Protein AF-A0A9X4LXX6-F1 (afdb_monomer)

Secondary structure (DSSP, 8-state):
-------------------PPP--------------------------PPPP--PPPPSS-PEEGGGEEHHHHHHHHHHHHHHHHHHHHSTTHHHHHHHHHHHHHHHHHTT--HHHHHHTTHHHHHHHHHH-HHHHHHHHHHTT-SSSGGG----

Radius of gyration: 27.15 Å; Cα contacts (8 Å, |Δi|>4): 118; chains: 1; bounding box: 112×35×47 Å

Foldseek 3Di:
DDDDDDDDDPDPPPPPPPDDDDDDDDDDDDDDPPPPPDDDDDDDDDDDDDDDPDDDDDQDDDQAPPRHHLVLLVQLLVLLVVCLVVLLVVQELVSLVSLQVSVVVSCVVVVHDVVVCLVVVVSNQRSCCVNPVPSQVSSCVSNVHPTSSRSHDDD

pLDDT: mean 77.29, std 20.83, range [40.88, 98.62]

Sequence (155 aa):
MTVTVSPSPTRHRVRFRRAALPLAALALAATASACTSTGTPESTGQGSPVPPATAAPAPGGATLPGGVSAAVAQKLCDSLESQLQSMRTYTLTPGKITLNGVVATWATQNGINVVDLATHKERVDAITQAQCPQVRTDVTKALEIPDLASGLLGI

Organism: NCBI:txid2710754

Solvent-accessible surface area (backbone atoms only — not comparable to full-atom values): 10077 Å² total; per-residue (Å²): 141,84,87,82,87,80,88,83,84,85,74,82,75,78,79,79,78,83,78,85,78,83,90,78,87,78,90,76,82,90,76,86,79,76,82,77,84,85,75,84,90,87,78,95,76,83,91,73,89,77,74,82,78,76,77,76,79,74,97,78,78,60,68,40,67,92,74,37,42,56,71,61,50,47,55,47,47,56,52,50,53,72,43,38,65,58,24,55,74,33,30,58,74,66,16,31,53,50,52,34,52,50,52,53,49,46,27,59,77,68,73,44,60,50,68,63,40,47,76,44,38,58,42,60,34,53,36,32,53,74,74,34,48,65,57,43,51,54,47,22,59,35,44,76,38,98,41,56,38,79,44,55,66,92,91

Nearest PDB structures (foldseek):
  1uk5-assembly1_A  TM=3.514E-01  e=5.390E+00  Mus musculus
  2lch-assembly1_A  TM=2.991E-01  e=4.827E+00  Thermotoga maritima

Structure (mmCIF, N/CA/C/O backbone):
data_AF-A0A9X4LXX6-F1
#
_entry.id   AF-A0A9X4LXX6-F1
#
loop_
_atom_site.group_PDB
_atom_site.id
_atom_site.type_symbol
_atom_site.label_atom_id
_atom_site.label_alt_id
_atom_site.label_comp_id
_atom_site.label_asym_id
_atom_site.label_entity_id
_atom_site.label_seq_id
_atom_site.pdbx_PDB_ins_code
_atom_site.Cartn_x
_atom_site.Cartn_y
_atom_site.Cartn_z
_atom_site.occupancy
_atom_site.B_iso_or_equiv
_atom_site.auth_seq_id
_atom_site.auth_comp_id
_atom_site.auth_asym_id
_atom_site.auth_atom_id
_atom_site.pdbx_PDB_model_num
ATOM 1 N N . MET A 1 1 ? 72.541 10.643 -14.861 1.00 47.97 1 MET A N 1
ATOM 2 C CA . MET A 1 1 ? 71.072 10.486 -14.873 1.00 47.97 1 MET A CA 1
ATOM 3 C C . MET A 1 1 ? 70.749 9.317 -13.967 1.00 47.97 1 MET A C 1
ATOM 5 O O . MET A 1 1 ? 71.057 8.192 -14.329 1.00 47.97 1 MET A O 1
ATOM 9 N N . THR A 1 2 ? 70.230 9.586 -12.774 1.00 50.19 2 THR A N 1
ATOM 10 C CA . THR A 1 2 ? 69.969 8.556 -11.762 1.00 50.19 2 THR A CA 1
ATOM 11 C C . THR A 1 2 ? 68.575 8.820 -11.218 1.00 50.19 2 THR A C 1
ATOM 13 O O . THR A 1 2 ? 68.343 9.842 -10.577 1.00 50.19 2 THR A O 1
ATOM 16 N N . VAL A 1 3 ? 67.631 7.953 -11.578 1.00 50.03 3 VAL A N 1
ATOM 17 C CA . VAL A 1 3 ? 66.234 8.021 -11.142 1.00 50.03 3 VAL A CA 1
ATOM 18 C C . VAL A 1 3 ? 66.102 7.125 -9.920 1.00 50.03 3 VAL A C 1
ATOM 20 O O . VAL A 1 3 ? 66.191 5.905 -10.033 1.00 50.03 3 VAL A O 1
ATOM 23 N N . THR A 1 4 ? 65.903 7.732 -8.754 1.00 58.88 4 THR A N 1
ATOM 24 C CA . THR A 1 4 ? 65.600 7.013 -7.515 1.00 58.88 4 THR A CA 1
ATOM 25 C C . THR A 1 4 ? 64.087 7.022 -7.317 1.00 58.88 4 THR A C 1
ATOM 27 O O . THR A 1 4 ? 63.499 8.056 -7.009 1.00 58.88 4 THR A O 1
ATOM 30 N N . VAL A 1 5 ? 63.449 5.869 -7.518 1.00 60.50 5 VAL A N 1
ATOM 31 C CA . VAL A 1 5 ? 62.051 5.619 -7.139 1.00 60.50 5 VAL A CA 1
ATOM 32 C C . VAL A 1 5 ? 62.012 5.296 -5.646 1.00 60.50 5 VAL A C 1
ATOM 34 O O . VAL A 1 5 ? 62.680 4.367 -5.200 1.00 60.50 5 VAL A O 1
ATOM 37 N N . SER A 1 6 ? 61.218 6.051 -4.884 1.00 66.44 6 SER A N 1
ATOM 38 C CA . SER A 1 6 ? 60.905 5.764 -3.481 1.00 66.44 6 SER A CA 1
ATOM 39 C C . SER A 1 6 ? 59.417 5.412 -3.347 1.00 66.44 6 SER A C 1
ATOM 41 O O . SER A 1 6 ? 58.583 6.131 -3.905 1.00 66.44 6 SER A O 1
ATOM 43 N N . PRO A 1 7 ? 59.050 4.326 -2.644 1.00 58.53 7 PRO A N 1
ATOM 44 C CA . PRO A 1 7 ? 57.664 3.930 -2.449 1.00 58.53 7 PRO A CA 1
ATOM 45 C C . PRO A 1 7 ? 57.105 4.532 -1.153 1.00 58.53 7 PRO A C 1
ATOM 47 O O . PRO A 1 7 ? 57.799 4.564 -0.139 1.00 58.53 7 PRO A O 1
ATOM 50 N N . SER A 1 8 ? 55.819 4.894 -1.129 1.00 56.47 8 SER A N 1
ATOM 51 C CA . SER A 1 8 ? 54.904 4.373 -0.098 1.00 56.47 8 SER A CA 1
ATOM 52 C C . SER A 1 8 ? 53.442 4.806 -0.283 1.00 56.47 8 SER A C 1
ATOM 54 O O . SER A 1 8 ? 53.169 5.932 -0.693 1.00 56.47 8 SER A O 1
ATOM 56 N N . PRO A 1 9 ? 52.494 3.914 0.062 1.00 50.47 9 PRO A N 1
ATOM 57 C CA . PRO A 1 9 ? 51.060 4.123 -0.082 1.00 50.47 9 PRO A CA 1
ATOM 58 C C . PRO A 1 9 ? 50.456 4.865 1.117 1.00 50.47 9 PRO A C 1
ATOM 60 O O . PRO A 1 9 ? 50.463 4.367 2.246 1.00 50.47 9 PRO A O 1
ATOM 63 N N . THR A 1 10 ? 49.799 5.996 0.874 1.00 56.81 10 THR A N 1
ATOM 64 C CA . THR A 1 10 ? 48.907 6.613 1.864 1.00 56.81 10 THR A CA 1
ATOM 65 C C . THR A 1 10 ? 47.566 5.882 1.846 1.00 56.81 10 THR A C 1
ATOM 67 O O . THR A 1 10 ? 46.607 6.271 1.184 1.00 56.81 10 THR A O 1
ATOM 70 N N . ARG A 1 11 ? 47.485 4.766 2.582 1.00 59.09 11 ARG A N 1
ATOM 71 C CA . ARG A 1 11 ? 46.196 4.169 2.952 1.00 59.09 11 ARG A CA 1
ATOM 72 C C . ARG A 1 11 ? 45.443 5.182 3.814 1.00 59.09 11 ARG A C 1
ATOM 74 O O . ARG A 1 11 ? 45.797 5.381 4.977 1.00 59.09 11 ARG A O 1
ATOM 81 N N . HIS A 1 12 ? 44.384 5.780 3.275 1.00 49.12 12 HIS A N 1
ATOM 82 C CA . HIS A 1 12 ? 43.399 6.511 4.066 1.00 49.12 12 HIS A CA 1
ATOM 83 C C . HIS A 1 12 ? 42.700 5.532 5.017 1.00 49.12 12 HIS A C 1
ATOM 85 O O . HIS A 1 12 ? 41.704 4.893 4.685 1.00 49.12 12 HIS A O 1
ATOM 91 N N . ARG A 1 13 ? 43.253 5.380 6.225 1.00 58.09 13 ARG A N 1
ATOM 92 C CA . ARG A 1 13 ? 42.568 4.736 7.345 1.00 58.09 13 ARG A CA 1
ATOM 93 C C . ARG A 1 13 ? 41.456 5.675 7.800 1.00 58.09 13 ARG A C 1
ATOM 95 O O . ARG A 1 13 ? 41.672 6.516 8.672 1.00 58.09 13 ARG A O 1
ATOM 102 N N . VAL A 1 14 ? 40.273 5.536 7.206 1.00 57.84 14 VAL A N 1
ATOM 103 C CA . VAL A 1 14 ? 39.041 6.115 7.747 1.00 57.84 14 VAL A CA 1
ATOM 104 C C . VAL A 1 14 ? 38.830 5.470 9.115 1.00 57.84 14 VAL A C 1
ATOM 106 O O . VAL A 1 14 ? 38.467 4.300 9.231 1.00 57.84 14 VAL A O 1
ATOM 109 N N . ARG A 1 15 ? 39.182 6.207 10.173 1.00 60.19 15 ARG A N 1
ATOM 110 C CA . ARG A 1 15 ? 38.996 5.780 11.558 1.00 60.19 15 ARG A CA 1
ATOM 111 C C . ARG A 1 15 ? 37.495 5.759 11.834 1.00 60.19 15 ARG A C 1
ATOM 113 O O . ARG A 1 15 ? 36.923 6.782 12.197 1.00 60.19 15 ARG A O 1
ATOM 120 N N . PHE A 1 16 ? 36.873 4.594 11.670 1.00 53.88 16 PHE A N 1
ATOM 121 C CA . PHE A 1 16 ? 35.558 4.301 12.230 1.00 53.88 16 PHE A CA 1
ATOM 122 C C . P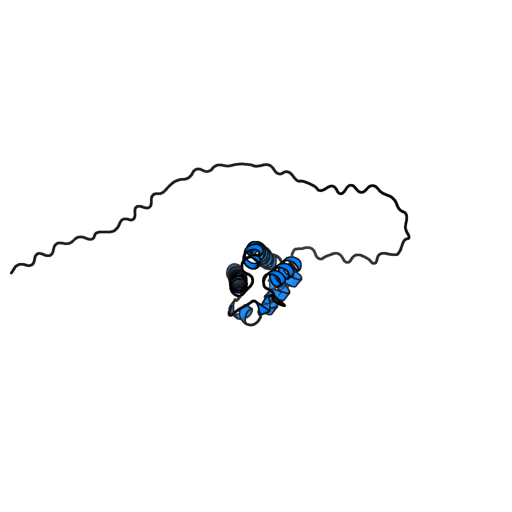HE A 1 16 ? 35.629 4.504 13.747 1.00 53.88 16 PHE A C 1
ATOM 124 O O . PHE A 1 16 ? 36.125 3.652 14.488 1.00 53.88 16 PHE A O 1
ATOM 131 N N . ARG A 1 17 ? 35.170 5.667 14.215 1.00 60.66 17 ARG A N 1
ATOM 132 C CA . ARG A 1 17 ? 34.891 5.894 15.631 1.00 60.66 17 ARG A CA 1
ATOM 133 C C . ARG A 1 17 ? 33.690 5.024 15.988 1.00 60.66 17 ARG A C 1
ATOM 135 O O . ARG A 1 17 ? 32.556 5.362 15.672 1.00 60.66 17 ARG A O 1
ATOM 142 N N . ARG A 1 18 ? 33.960 3.881 16.618 1.00 56.31 18 ARG A N 1
ATOM 143 C CA . ARG A 1 18 ? 32.956 3.081 17.323 1.00 56.31 18 ARG A CA 1
ATOM 144 C C . ARG A 1 18 ? 32.467 3.904 18.515 1.00 56.31 18 ARG A C 1
ATOM 146 O O . ARG A 1 18 ? 33.140 3.952 19.539 1.00 56.31 18 ARG A O 1
ATOM 153 N N . ALA A 1 19 ? 31.343 4.592 18.354 1.00 55.41 19 ALA A N 1
ATOM 154 C CA . ALA A 1 19 ? 30.609 5.170 19.468 1.00 55.41 19 ALA A CA 1
ATOM 155 C C . ALA A 1 19 ? 29.661 4.091 20.006 1.00 55.41 19 ALA A C 1
ATOM 157 O O . ALA A 1 19 ? 28.693 3.722 19.347 1.00 55.41 19 ALA A O 1
ATOM 158 N N . ALA A 1 20 ? 29.996 3.537 21.170 1.00 52.81 20 ALA A N 1
ATOM 159 C CA . ALA A 1 20 ? 29.098 2.693 21.941 1.00 52.81 20 ALA A CA 1
ATOM 160 C C . ALA A 1 20 ? 28.053 3.599 22.609 1.00 52.81 20 ALA A C 1
ATOM 162 O O . ALA A 1 20 ? 28.421 4.458 23.410 1.00 52.81 20 ALA A O 1
ATOM 163 N N . LEU A 1 21 ? 26.775 3.435 22.259 1.00 54.25 21 LEU A N 1
ATOM 164 C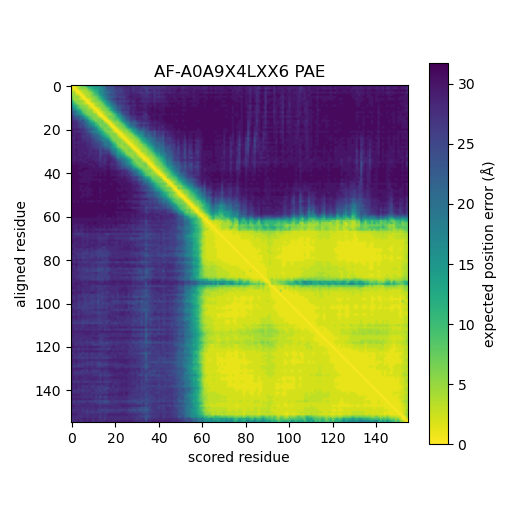 CA . LEU A 1 21 ? 25.664 4.073 22.966 1.00 54.25 21 LEU A CA 1
ATOM 165 C C . LEU A 1 21 ? 24.992 3.054 23.904 1.00 54.25 21 LEU A C 1
ATOM 167 O O . LEU A 1 21 ? 24.761 1.918 23.486 1.00 54.25 21 LEU A O 1
ATOM 171 N N . PRO A 1 22 ? 24.713 3.430 25.165 1.00 56.75 22 PRO A N 1
ATOM 172 C CA . PRO A 1 22 ? 24.190 2.521 26.177 1.00 56.75 22 PRO A CA 1
ATOM 173 C C . PRO A 1 22 ? 22.706 2.183 25.968 1.00 56.75 22 PRO A C 1
ATOM 175 O O . PRO A 1 22 ? 21.898 3.031 25.593 1.00 56.75 22 PRO A O 1
ATOM 178 N N . LEU A 1 23 ? 22.369 0.929 26.283 1.00 52.88 23 LEU A N 1
ATOM 179 C CA . LEU A 1 23 ? 21.016 0.409 26.480 1.00 52.88 23 LEU A CA 1
ATOM 180 C C . LEU A 1 23 ? 20.338 1.141 27.648 1.00 52.88 23 LEU A C 1
ATOM 182 O O . LEU A 1 23 ? 20.700 0.930 28.804 1.00 52.88 23 LEU A O 1
ATOM 186 N N . ALA A 1 24 ? 19.331 1.959 27.350 1.00 50.22 24 ALA A N 1
ATOM 187 C CA . ALA A 1 24 ? 18.370 2.440 28.336 1.00 50.22 24 ALA A CA 1
ATOM 188 C C . ALA A 1 24 ? 17.060 1.667 28.149 1.00 50.22 24 ALA A C 1
ATOM 190 O O . ALA A 1 24 ? 16.280 1.934 27.236 1.00 50.22 24 ALA A O 1
ATOM 191 N N . ALA A 1 25 ? 16.854 0.662 29.000 1.00 54.41 25 ALA A N 1
ATOM 192 C CA . ALA A 1 25 ? 15.587 -0.036 29.134 1.00 54.41 25 ALA A CA 1
ATOM 193 C C . ALA A 1 25 ? 14.585 0.890 29.837 1.00 54.41 25 ALA A C 1
ATOM 195 O O . ALA A 1 25 ? 14.727 1.168 31.026 1.00 54.41 25 ALA A O 1
ATOM 196 N N . LEU A 1 26 ? 13.577 1.363 29.104 1.00 51.50 26 LEU A N 1
ATOM 197 C CA . LEU A 1 26 ? 12.412 2.024 29.683 1.00 51.50 26 LEU A CA 1
ATOM 198 C C . LEU A 1 26 ? 11.200 1.112 29.475 1.00 51.50 26 LEU A C 1
ATOM 200 O O . LEU A 1 26 ? 10.612 1.058 28.398 1.00 51.50 26 LEU A O 1
ATOM 204 N N . ALA A 1 27 ? 10.867 0.349 30.514 1.00 54.47 27 ALA A N 1
ATOM 205 C CA . ALA A 1 27 ? 9.589 -0.334 30.620 1.00 54.47 27 ALA A CA 1
ATOM 206 C C . ALA A 1 27 ? 8.513 0.723 30.898 1.00 54.47 27 ALA A C 1
ATOM 208 O O . ALA A 1 27 ? 8.485 1.294 31.988 1.00 54.47 27 ALA A O 1
ATOM 209 N N . LEU A 1 28 ? 7.644 0.996 29.921 1.00 51.16 28 LEU A N 1
ATOM 210 C CA . LEU A 1 28 ? 6.423 1.763 30.147 1.00 51.16 28 LEU A CA 1
ATOM 211 C C 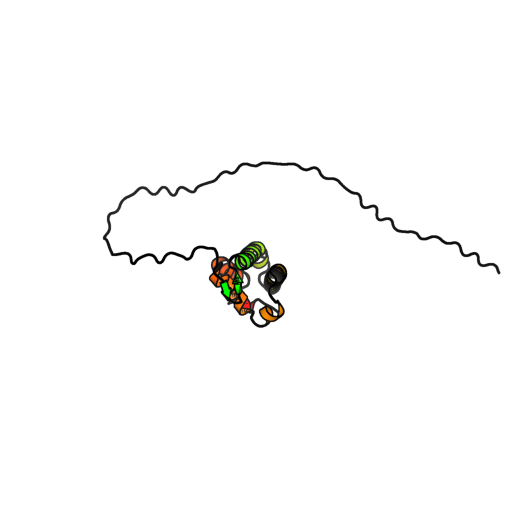. LEU A 1 28 ? 5.212 0.840 30.024 1.00 51.16 28 LEU A C 1
ATOM 213 O O . LEU A 1 28 ? 5.017 0.154 29.023 1.00 51.16 28 LEU A O 1
ATOM 217 N N . ALA A 1 29 ? 4.462 0.808 31.119 1.00 51.16 29 ALA A N 1
ATOM 218 C CA . ALA A 1 29 ? 3.320 -0.041 31.378 1.00 51.16 29 ALA A CA 1
ATOM 219 C C . ALA A 1 29 ? 2.169 0.181 30.386 1.00 51.16 29 ALA A C 1
ATOM 221 O O . ALA A 1 29 ? 1.896 1.297 29.947 1.00 51.16 29 ALA A O 1
ATOM 222 N N . ALA A 1 30 ? 1.463 -0.911 30.100 1.00 50.28 30 ALA A N 1
ATOM 223 C CA . ALA A 1 30 ? 0.187 -0.913 29.413 1.00 50.28 30 ALA A CA 1
ATOM 224 C C . ALA A 1 30 ? -0.880 -0.168 30.230 1.00 50.28 30 ALA A C 1
ATOM 226 O O . ALA A 1 30 ? -1.105 -0.484 31.399 1.00 50.28 30 ALA A O 1
ATOM 227 N N . THR A 1 31 ? -1.606 0.742 29.586 1.00 60.00 31 THR A N 1
ATOM 228 C CA . THR A 1 31 ? -2.946 1.142 30.021 1.00 60.00 31 THR A CA 1
ATOM 229 C C . THR A 1 31 ? -3.912 0.934 28.863 1.00 60.00 31 THR A C 1
ATOM 231 O O . THR A 1 31 ? -3.957 1.684 27.891 1.00 60.00 31 THR A O 1
ATOM 234 N N . ALA A 1 32 ? -4.689 -0.143 28.967 1.00 49.28 32 ALA A N 1
ATOM 235 C CA . ALA A 1 32 ? -5.879 -0.334 28.162 1.00 49.28 32 ALA A CA 1
ATOM 236 C C . ALA A 1 32 ? -6.885 0.766 28.530 1.00 49.28 32 ALA A C 1
ATOM 238 O O . ALA A 1 32 ? -7.454 0.757 29.619 1.00 49.28 32 ALA A O 1
ATOM 239 N N . SER A 1 33 ? -7.101 1.723 27.632 1.00 46.00 33 SER A N 1
ATOM 240 C CA . SER A 1 33 ? -8.280 2.586 27.671 1.00 46.00 33 SER A CA 1
ATOM 241 C C . SER A 1 33 ? -9.385 1.865 26.908 1.00 46.00 33 SER A C 1
ATOM 243 O O . SER A 1 33 ? -9.559 2.016 25.703 1.00 46.00 33 SER A O 1
ATOM 245 N N . ALA A 1 34 ? -10.106 1.007 27.627 1.00 47.97 34 ALA A N 1
ATOM 246 C CA . ALA A 1 34 ? -11.388 0.504 27.171 1.00 47.97 34 ALA A CA 1
ATOM 247 C C . ALA A 1 34 ? -12.360 1.692 27.111 1.00 47.97 34 ALA A C 1
ATOM 249 O O . ALA A 1 34 ? -12.748 2.233 28.146 1.00 47.97 34 ALA A O 1
ATOM 250 N N . CYS A 1 35 ? -12.749 2.118 25.908 1.00 53.38 35 CYS A N 1
ATOM 251 C CA . CYS A 1 35 ? -13.924 2.965 25.745 1.00 53.38 35 CYS A CA 1
ATOM 252 C C . CYS A 1 35 ? -15.153 2.133 26.116 1.00 53.38 35 CYS A C 1
ATOM 254 O O . CYS A 1 35 ? -15.660 1.340 25.325 1.00 53.38 35 CYS A O 1
ATOM 256 N N . THR A 1 36 ? -15.614 2.300 27.352 1.00 51.78 36 THR A N 1
ATOM 257 C CA . THR A 1 36 ? -16.920 1.835 27.800 1.00 51.78 36 THR A CA 1
ATOM 258 C C . THR A 1 36 ? -17.969 2.780 27.218 1.00 51.78 36 THR A C 1
ATOM 260 O O . THR A 1 36 ? -18.187 3.875 27.738 1.00 51.78 36 THR A O 1
ATOM 263 N N . SER A 1 37 ? -18.626 2.393 26.127 1.00 46.94 37 SER A N 1
ATOM 264 C CA . SER A 1 37 ? -19.886 3.032 25.744 1.00 46.94 37 SER A CA 1
ATOM 265 C C . SER A 1 37 ? -20.974 2.540 26.696 1.00 46.94 37 SER A C 1
ATOM 267 O O . SER A 1 37 ? -21.629 1.530 26.457 1.00 46.94 37 SER A O 1
ATOM 269 N N . THR A 1 38 ? -21.127 3.252 27.811 1.00 42.94 38 THR A N 1
ATOM 270 C CA . THR A 1 38 ? -22.284 3.153 28.702 1.00 42.94 38 THR A CA 1
ATOM 271 C C . THR A 1 38 ? -23.483 3.774 27.991 1.00 42.94 38 THR A C 1
ATOM 273 O O . THR A 1 38 ? -23.614 4.994 27.934 1.00 42.94 38 THR A O 1
ATOM 276 N N . GLY A 1 39 ? -24.346 2.931 27.429 1.00 42.06 39 GLY A N 1
ATOM 277 C CA . GLY A 1 39 ? -25.711 3.279 27.043 1.00 42.06 39 GLY A CA 1
ATOM 278 C C . GLY A 1 39 ? -26.676 2.425 27.859 1.00 42.06 39 GLY A C 1
ATOM 279 O O . GLY A 1 39 ? -26.780 1.224 27.632 1.00 42.06 39 GLY A O 1
ATOM 280 N N . THR A 1 40 ? -27.319 3.027 28.856 1.00 49.81 40 THR A N 1
ATOM 281 C CA . THR A 1 40 ? -28.358 2.419 29.709 1.00 49.81 40 THR A CA 1
ATOM 282 C C . THR A 1 40 ? -29.645 2.182 28.884 1.00 49.81 40 THR A C 1
ATOM 284 O O . THR A 1 40 ? -29.842 2.866 27.877 1.00 49.81 40 THR A O 1
ATOM 287 N N . PRO A 1 41 ? -30.508 1.213 29.253 1.00 52.62 41 PRO A N 1
ATOM 288 C CA . PRO A 1 41 ? -31.514 0.632 28.370 1.00 52.62 41 PRO A CA 1
ATOM 289 C C . PRO A 1 41 ? -32.868 1.350 28.447 1.00 52.62 41 PRO A C 1
ATOM 291 O O . PRO A 1 41 ? -33.257 1.805 29.513 1.00 52.62 41 PRO A O 1
ATOM 294 N N . GLU A 1 42 ? -33.581 1.399 27.318 1.00 41.91 42 GLU A N 1
ATOM 295 C CA . GLU A 1 42 ? -35.012 1.071 27.155 1.00 41.91 42 GLU A CA 1
ATOM 296 C C . GLU A 1 42 ? -35.527 1.614 25.812 1.00 41.91 42 GLU A C 1
ATOM 298 O O . GLU A 1 42 ? -35.617 2.819 25.603 1.00 41.91 42 GLU A O 1
ATOM 303 N N . SER A 1 43 ? -35.939 0.717 24.916 1.00 40.88 43 SER A N 1
ATOM 304 C CA . SER A 1 43 ? -37.298 0.769 24.373 1.00 40.88 43 SER A CA 1
ATOM 305 C C . SER A 1 43 ? -37.615 -0.537 23.654 1.00 40.88 43 SER A C 1
ATOM 307 O O . SER A 1 43 ? -36.951 -0.932 22.697 1.00 40.88 43 SER A O 1
ATOM 309 N N . THR A 1 44 ? -38.635 -1.212 24.167 1.00 46.53 44 THR A N 1
ATOM 310 C CA . THR A 1 44 ? -39.355 -2.328 23.558 1.00 46.53 44 THR A CA 1
ATOM 311 C C . THR A 1 44 ? -39.735 -2.013 22.109 1.00 46.53 44 THR A C 1
ATOM 313 O O . THR A 1 44 ? -40.426 -1.032 21.850 1.00 46.53 44 THR A O 1
ATOM 316 N N . GLY A 1 45 ? -39.341 -2.876 21.171 1.00 43.19 45 GLY A N 1
ATOM 317 C CA . GLY A 1 45 ? -39.730 -2.772 19.766 1.00 43.19 45 GLY A CA 1
ATOM 318 C C . GLY A 1 45 ? -39.553 -4.095 19.025 1.00 43.19 45 GLY A C 1
ATOM 319 O O . GLY A 1 45 ? -38.433 -4.522 18.784 1.00 43.19 45 GLY A O 1
ATOM 320 N N . GLN A 1 46 ? -40.692 -4.725 18.736 1.00 42.72 46 GLN A N 1
ATOM 321 C CA . GLN A 1 46 ? -40.995 -5.819 17.803 1.00 42.72 46 GLN A CA 1
ATOM 322 C C . GLN A 1 46 ? -39.886 -6.784 17.335 1.00 42.72 46 GLN A C 1
ATOM 324 O O . GLN A 1 46 ? -38.947 -6.437 16.625 1.00 42.72 46 GLN A O 1
ATOM 329 N N . GLY A 1 47 ? -40.141 -8.072 17.590 1.00 51.06 47 GLY A N 1
ATOM 330 C CA . GLY A 1 47 ? -39.429 -9.183 16.977 1.00 51.06 47 GLY A CA 1
ATOM 331 C C . GLY A 1 47 ? -39.581 -9.252 15.454 1.00 51.06 47 GLY A C 1
ATOM 332 O O . GLY A 1 47 ? -40.639 -9.002 14.878 1.00 51.06 47 GLY A O 1
ATOM 333 N N . SER A 1 48 ? -38.498 -9.675 14.814 1.00 57.38 48 SER A N 1
ATOM 334 C CA . SER A 1 48 ? -38.477 -10.318 13.503 1.00 57.38 48 SER A CA 1
ATOM 335 C C . SER A 1 48 ? -37.368 -11.377 13.529 1.00 57.38 48 SER A C 1
ATOM 337 O O . SER A 1 48 ? -36.345 -11.156 14.181 1.00 57.38 48 SER A O 1
ATOM 339 N N . PRO A 1 49 ? -37.564 -12.551 12.905 1.00 50.00 49 PRO A N 1
ATOM 340 C CA . PRO A 1 49 ? -36.599 -13.640 12.979 1.00 50.00 49 PRO A CA 1
ATOM 341 C C . PRO A 1 49 ? -35.302 -13.252 12.260 1.00 50.00 49 PRO A C 1
ATOM 343 O O . PRO A 1 49 ? -35.296 -12.954 11.067 1.00 50.00 49 PRO A O 1
ATOM 346 N N . VAL A 1 50 ? -34.202 -13.256 13.011 1.00 54.62 50 VAL A N 1
ATOM 347 C CA . VAL A 1 50 ? -32.840 -13.075 12.501 1.00 54.62 50 VAL A CA 1
ATOM 348 C C . VAL A 1 50 ? -32.450 -14.347 11.729 1.00 54.62 50 VAL A C 1
ATOM 350 O O . VAL A 1 50 ? -32.536 -15.435 12.306 1.00 54.62 50 VAL A O 1
ATOM 353 N N . PRO A 1 51 ? -32.045 -14.272 10.446 1.00 58.59 51 PRO A N 1
ATOM 354 C CA . PRO A 1 51 ? -31.466 -15.423 9.760 1.00 58.59 51 PRO A CA 1
ATOM 355 C C . PRO A 1 51 ? -30.154 -15.825 10.455 1.00 58.59 51 PRO A C 1
ATOM 357 O O . PRO A 1 51 ? -29.465 -14.955 10.992 1.00 58.59 51 PRO A O 1
ATOM 360 N N . PRO A 1 52 ? -29.785 -17.118 10.477 1.00 52.97 52 PRO A N 1
ATOM 361 C CA . PRO A 1 52 ? -28.575 -17.564 11.154 1.00 52.97 52 PRO A CA 1
ATOM 362 C C . PRO A 1 52 ? -27.358 -16.801 10.624 1.00 52.97 52 PRO A C 1
ATOM 364 O O . PRO A 1 52 ? -27.120 -16.742 9.418 1.00 52.97 52 PRO A O 1
ATOM 367 N N . ALA A 1 53 ? -26.596 -16.208 11.544 1.00 54.03 53 ALA A N 1
ATOM 368 C CA . ALA A 1 53 ? -25.313 -15.605 11.240 1.00 54.03 53 ALA A CA 1
ATOM 369 C C . ALA A 1 53 ? -24.383 -16.695 10.697 1.00 54.03 53 ALA A C 1
ATOM 371 O O . ALA A 1 53 ? -23.979 -17.603 11.426 1.00 54.03 53 ALA A O 1
ATOM 372 N N . THR A 1 54 ? -24.055 -16.618 9.410 1.00 58.38 54 THR A N 1
ATOM 373 C CA . THR A 1 54 ? -22.953 -17.378 8.827 1.00 58.38 54 THR A CA 1
ATOM 374 C C . THR A 1 54 ? -21.696 -17.026 9.616 1.00 5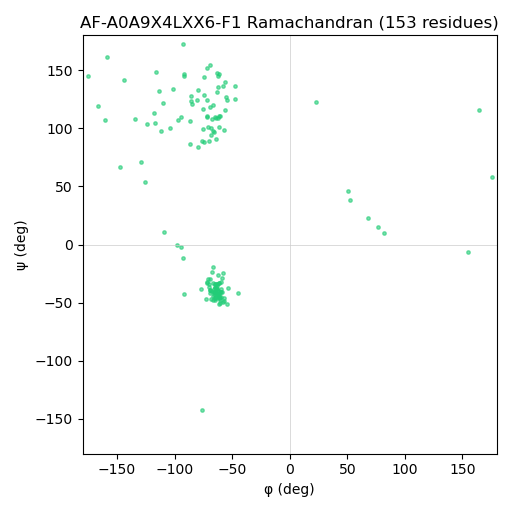8.38 54 THR A C 1
ATOM 376 O O . THR A 1 54 ? -21.282 -15.867 9.638 1.00 58.38 54 THR A O 1
ATOM 379 N N . ALA A 1 55 ? -21.121 -18.006 10.315 1.00 53.66 55 ALA A N 1
ATOM 380 C CA . ALA A 1 55 ? -19.872 -17.826 11.037 1.00 53.66 55 ALA A CA 1
ATOM 381 C C . ALA A 1 55 ? -18.801 -17.291 10.075 1.00 53.66 55 ALA A C 1
ATOM 383 O O . ALA A 1 55 ? -18.543 -17.888 9.028 1.00 53.66 55 ALA A O 1
ATOM 384 N N . ALA A 1 56 ? -18.199 -16.151 10.422 1.00 58.84 56 ALA A N 1
ATOM 385 C CA . ALA A 1 56 ? -17.047 -15.625 9.706 1.00 58.84 56 ALA A CA 1
ATOM 386 C C . ALA A 1 56 ? -15.916 -16.674 9.734 1.00 58.84 56 ALA A C 1
ATOM 388 O O . ALA A 1 56 ? -15.682 -17.279 10.787 1.00 58.84 56 ALA A O 1
ATOM 389 N N . PRO A 1 57 ? -15.213 -16.917 8.612 1.00 47.91 57 PRO A N 1
ATOM 390 C CA . PRO A 1 57 ? -14.101 -17.851 8.606 1.00 47.91 57 PRO A CA 1
ATOM 391 C C . PRO A 1 57 ? -13.010 -17.350 9.557 1.00 47.91 57 PRO A C 1
ATOM 393 O O . PRO A 1 57 ? -12.675 -16.165 9.569 1.00 47.91 57 PRO A O 1
ATOM 396 N N . ALA A 1 58 ? -12.463 -18.259 10.362 1.00 50.00 58 ALA A N 1
ATOM 397 C CA . ALA A 1 58 ? -11.357 -17.965 11.263 1.00 50.00 58 ALA A CA 1
ATOM 398 C C . ALA A 1 58 ? -10.150 -17.394 10.480 1.00 50.00 58 ALA A C 1
ATOM 400 O O . ALA A 1 58 ? -9.834 -17.893 9.393 1.00 50.00 58 ALA A O 1
ATOM 401 N N . PRO A 1 59 ? -9.442 -16.376 11.007 1.00 48.56 59 PRO A N 1
ATOM 402 C CA . PRO A 1 59 ? -8.294 -15.779 10.337 1.00 48.56 59 PRO A CA 1
ATOM 403 C C . PRO A 1 59 ? -7.092 -16.717 10.471 1.00 48.56 59 PRO A C 1
ATOM 405 O O . PRO A 1 59 ? -6.331 -16.657 11.431 1.00 48.56 59 PRO A O 1
ATOM 408 N N . GLY A 1 60 ? -6.935 -17.637 9.525 1.00 49.03 60 GLY A N 1
ATOM 409 C CA . GLY A 1 60 ? -5.823 -18.582 9.566 1.00 49.03 60 GLY A CA 1
ATOM 410 C C . GLY A 1 60 ? -5.885 -19.615 8.456 1.00 49.03 60 GLY A C 1
ATOM 411 O O . GLY A 1 60 ? -5.965 -20.802 8.735 1.00 49.03 60 GLY A O 1
ATOM 412 N N . GLY A 1 61 ? -5.896 -19.173 7.198 1.00 55.97 61 GLY A N 1
ATOM 413 C CA . GLY A 1 61 ? -5.819 -20.102 6.063 1.00 55.97 61 GLY A CA 1
ATOM 414 C C . GLY A 1 61 ? -6.413 -19.603 4.752 1.00 55.97 61 GLY A C 1
ATOM 415 O O . GLY A 1 61 ? -6.267 -20.277 3.740 1.00 55.97 61 GLY A O 1
ATOM 416 N N . ALA A 1 62 ? -7.066 -18.437 4.737 1.00 67.62 62 ALA A N 1
ATOM 417 C CA . ALA A 1 62 ? -7.607 -17.892 3.499 1.00 67.62 62 ALA A CA 1
ATOM 418 C C . ALA A 1 62 ? -6.470 -17.447 2.563 1.00 67.62 62 ALA A C 1
ATOM 420 O O . ALA A 1 62 ? -5.663 -16.573 2.898 1.00 67.62 62 ALA A O 1
ATOM 421 N N . THR A 1 63 ? -6.415 -18.078 1.393 1.00 78.25 63 THR A N 1
ATOM 422 C CA . THR A 1 63 ? -5.577 -17.664 0.271 1.00 78.25 63 THR A CA 1
ATOM 423 C C . THR A 1 63 ? -6.325 -16.614 -0.544 1.00 78.25 63 THR A C 1
ATOM 425 O O . THR A 1 63 ? -7.472 -16.812 -0.940 1.00 78.25 63 THR A O 1
ATOM 428 N N . LEU A 1 64 ? -5.664 -15.489 -0.778 1.00 87.56 64 LEU A N 1
ATOM 429 C CA . LEU A 1 64 ? -6.133 -14.341 -1.545 1.00 87.56 64 LEU A CA 1
ATOM 430 C C . LEU A 1 64 ? -5.692 -14.460 -3.017 1.00 87.56 64 LEU A C 1
ATOM 432 O O . LEU A 1 64 ? -4.924 -15.370 -3.358 1.00 87.56 64 LEU A O 1
ATOM 436 N N . PRO A 1 65 ? -6.167 -13.571 -3.916 1.00 85.94 65 PRO A N 1
ATOM 437 C CA . PRO A 1 65 ? -5.802 -13.607 -5.329 1.00 85.94 65 PRO A CA 1
ATOM 438 C C . PRO A 1 65 ? -4.293 -13.760 -5.554 1.00 85.94 65 PRO A C 1
ATOM 440 O O . PRO A 1 65 ? -3.480 -13.126 -4.885 1.00 85.94 65 PRO A O 1
ATOM 443 N N . GLY A 1 66 ? -3.917 -14.629 -6.496 1.00 81.50 66 GLY A N 1
ATOM 444 C CA . GLY A 1 66 ? -2.510 -14.912 -6.798 1.00 81.50 66 GLY A CA 1
ATOM 445 C C . GLY A 1 66 ? -1.795 -15.816 -5.788 1.00 81.50 66 GLY A C 1
ATOM 446 O O . GLY A 1 66 ? -0.571 -15.866 -5.803 1.00 81.50 66 GLY A O 1
ATOM 447 N N . GLY A 1 67 ? -2.517 -16.526 -4.915 1.00 86.12 67 GLY A N 1
ATOM 448 C CA . GLY A 1 67 ? -1.892 -17.460 -3.970 1.00 86.12 67 GLY A CA 1
ATOM 449 C C . GLY A 1 67 ? -1.326 -16.787 -2.715 1.00 86.12 67 GLY A C 1
ATOM 450 O O . GLY A 1 67 ? -0.623 -17.426 -1.934 1.00 86.12 67 GLY A O 1
ATOM 451 N N . VAL A 1 68 ? -1.624 -15.503 -2.507 1.00 92.12 68 VAL A N 1
ATOM 452 C CA . VAL A 1 68 ? -1.096 -14.709 -1.394 1.00 92.12 68 VAL A CA 1
ATOM 453 C C . VAL A 1 68 ? -1.796 -15.108 -0.096 1.00 92.12 68 VAL A C 1
ATOM 455 O O . VAL A 1 68 ? -3.020 -15.143 -0.030 1.00 92.12 68 VAL A O 1
ATOM 458 N N . SER A 1 69 ? -1.047 -15.412 0.964 1.00 94.75 69 SER A N 1
ATOM 459 C CA . SER A 1 69 ? -1.659 -15.689 2.270 1.00 94.75 69 SER A CA 1
ATOM 460 C C . SER A 1 69 ? -2.201 -14.405 2.906 1.00 94.75 69 SER A C 1
ATOM 462 O O . SER A 1 69 ? -1.649 -13.323 2.699 1.00 94.75 69 SER A O 1
ATOM 464 N N . ALA A 1 70 ? -3.234 -14.515 3.744 1.00 94.31 70 ALA A N 1
ATOM 465 C CA . ALA A 1 70 ? -3.769 -13.366 4.482 1.00 94.31 70 ALA A CA 1
ATOM 466 C C . ALA A 1 70 ? -2.690 -12.603 5.282 1.00 94.31 70 ALA A C 1
ATOM 468 O O . ALA A 1 70 ? -2.693 -11.377 5.316 1.00 94.31 70 ALA A O 1
ATOM 469 N N . ALA A 1 71 ? -1.714 -13.310 5.867 1.00 95.38 71 ALA A N 1
ATOM 470 C CA . ALA A 1 71 ? -0.611 -12.682 6.596 1.00 95.38 71 ALA A CA 1
ATOM 471 C C . ALA A 1 71 ? 0.306 -11.852 5.679 1.00 95.38 71 ALA A C 1
ATOM 473 O O . ALA A 1 71 ? 0.713 -10.752 6.050 1.00 95.38 71 ALA A O 1
ATOM 474 N N . VAL A 1 72 ? 0.607 -12.349 4.475 1.00 96.88 72 VAL A N 1
ATOM 475 C CA . VAL A 1 72 ? 1.398 -11.608 3.480 1.00 96.88 72 VAL A CA 1
ATOM 476 C C . VAL A 1 72 ? 0.613 -10.408 2.952 1.00 96.88 72 VAL A C 1
ATOM 478 O O . VAL A 1 72 ? 1.180 -9.327 2.812 1.00 96.88 72 VAL A O 1
ATOM 481 N N . ALA A 1 73 ? -0.690 -10.551 2.710 1.00 97.31 73 ALA A N 1
ATOM 482 C CA . ALA A 1 73 ? -1.536 -9.430 2.307 1.00 97.31 73 ALA A CA 1
ATOM 483 C C . ALA A 1 73 ? -1.644 -8.357 3.395 1.00 97.31 73 ALA A C 1
ATOM 485 O O . ALA A 1 73 ? -1.602 -7.169 3.086 1.00 97.31 73 ALA A O 1
ATOM 486 N N . GLN A 1 74 ? -1.698 -8.752 4.668 1.00 97.94 74 GLN A N 1
ATOM 487 C CA . GLN A 1 74 ? -1.703 -7.799 5.772 1.00 97.94 74 GLN A CA 1
ATOM 488 C C . GLN A 1 74 ? -0.446 -6.921 5.768 1.00 97.94 74 GLN A C 1
ATOM 490 O O . GLN A 1 74 ? -0.547 -5.716 5.965 1.00 97.94 74 GLN A O 1
ATOM 495 N N . LYS A 1 75 ? 0.728 -7.475 5.429 1.00 98.25 75 LYS A N 1
ATOM 496 C CA . LYS A 1 75 ? 1.962 -6.680 5.295 1.00 98.25 75 LYS A CA 1
ATOM 497 C C . LYS A 1 75 ? 1.876 -5.599 4.219 1.00 98.25 75 LYS A C 1
ATOM 499 O O . LYS A 1 75 ? 2.475 -4.537 4.388 1.00 98.25 75 LYS A O 1
ATOM 504 N N . LEU A 1 76 ? 1.141 -5.845 3.133 1.00 98.19 76 LEU A N 1
ATOM 505 C CA . LEU A 1 76 ? 0.877 -4.819 2.124 1.00 98.19 76 LEU A CA 1
ATOM 506 C C . LEU A 1 76 ? 0.006 -3.704 2.706 1.00 98.19 76 LEU A C 1
ATOM 508 O O . LEU A 1 76 ? 0.343 -2.533 2.557 1.00 98.19 76 LEU A O 1
ATOM 512 N N . CYS A 1 77 ? -1.077 -4.071 3.391 1.00 98.50 77 CYS A N 1
ATOM 513 C CA . CYS A 1 77 ? -1.992 -3.127 4.029 1.00 98.50 77 CYS A CA 1
ATOM 514 C C . CYS A 1 77 ? -1.271 -2.227 5.039 1.00 98.50 77 CYS A C 1
ATOM 516 O O . CYS A 1 77 ? -1.364 -1.006 4.931 1.00 98.50 77 CYS A O 1
ATOM 518 N N . ASP A 1 78 ? -0.475 -2.817 5.934 1.00 98.62 78 ASP A N 1
ATOM 519 C CA . ASP A 1 78 ? 0.301 -2.079 6.936 1.00 98.62 78 ASP A CA 1
ATOM 520 C C . ASP A 1 78 ? 1.282 -1.091 6.262 1.00 98.62 78 ASP A C 1
ATOM 522 O O . ASP A 1 78 ? 1.443 0.053 6.691 1.00 98.62 78 ASP A O 1
ATOM 526 N N . SER A 1 79 ? 1.923 -1.513 5.164 1.00 98.56 79 SER A N 1
ATOM 527 C CA . SER A 1 79 ? 2.878 -0.677 4.422 1.00 98.56 79 SER A CA 1
ATOM 528 C C . SER A 1 79 ? 2.195 0.484 3.693 1.00 98.56 79 SER A C 1
ATOM 530 O O . SER A 1 79 ? 2.723 1.597 3.661 1.00 98.56 79 SER A O 1
ATOM 532 N N . LEU A 1 80 ? 1.019 0.241 3.110 1.00 98.44 80 LEU A N 1
ATOM 533 C CA . LEU A 1 80 ? 0.211 1.273 2.458 1.00 98.44 80 LEU A CA 1
ATOM 534 C C . LEU A 1 80 ? -0.285 2.309 3.467 1.00 98.44 80 LEU A C 1
ATOM 536 O O . LEU A 1 80 ? -0.170 3.508 3.212 1.00 98.44 80 LEU A O 1
ATOM 540 N N . GLU A 1 81 ? -0.781 1.858 4.619 1.00 98.25 81 GLU A N 1
ATOM 541 C CA . GLU A 1 81 ? -1.248 2.723 5.702 1.00 98.25 81 GLU A CA 1
ATOM 542 C C . GLU A 1 81 ? -0.116 3.601 6.251 1.00 98.25 81 GLU A C 1
ATOM 544 O O . GLU A 1 81 ? -0.272 4.818 6.368 1.00 98.25 81 GLU A O 1
ATOM 549 N N . SER A 1 82 ? 1.066 3.023 6.483 1.00 98.19 82 SER A N 1
ATOM 550 C CA . SER A 1 82 ? 2.240 3.773 6.948 1.00 98.19 82 SER A CA 1
ATOM 551 C C . SER A 1 82 ? 2.659 4.889 5.986 1.00 98.19 82 SER A C 1
ATOM 553 O O . SER A 1 82 ? 3.183 5.912 6.422 1.00 98.19 82 SER A O 1
ATOM 555 N N . GLN A 1 83 ? 2.457 4.703 4.682 1.00 97.50 83 GLN A N 1
ATOM 556 C CA . GLN A 1 83 ? 2.874 5.658 3.651 1.00 97.50 83 GLN A CA 1
ATOM 557 C C . GLN A 1 83 ? 1.762 6.637 3.260 1.00 97.50 83 GLN A C 1
ATOM 559 O O . GLN A 1 83 ? 1.970 7.539 2.444 1.00 97.50 83 GLN A O 1
ATOM 564 N N . LEU A 1 84 ? 0.577 6.488 3.844 1.00 96.25 84 LEU A N 1
ATOM 565 C CA . LEU A 1 84 ? -0.627 7.181 3.416 1.00 96.25 84 LEU A CA 1
ATOM 566 C C . LEU A 1 84 ? -0.526 8.694 3.626 1.00 96.25 84 LEU A C 1
ATOM 568 O O . LEU A 1 84 ? -0.922 9.474 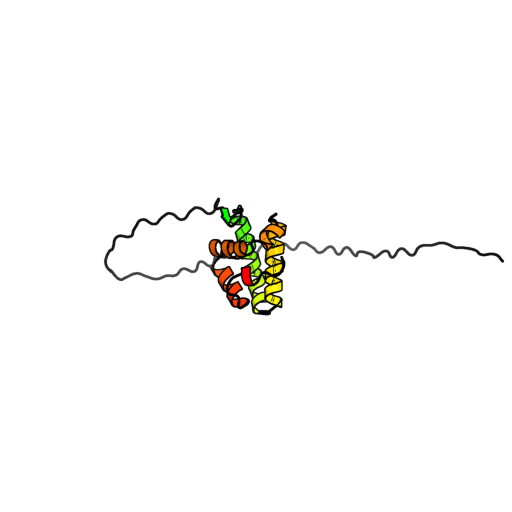2.760 1.00 96.25 84 LEU A O 1
ATOM 572 N N . GLN A 1 85 ? 0.089 9.132 4.726 1.00 95.50 85 GLN A N 1
ATOM 573 C CA . GLN A 1 85 ? 0.314 10.557 4.967 1.00 95.50 85 GLN A CA 1
ATOM 574 C C . GLN A 1 85 ? 1.274 11.175 3.939 1.00 95.50 85 GLN A C 1
ATOM 576 O O . GLN A 1 85 ? 1.047 12.296 3.480 1.00 95.50 85 GLN A O 1
ATOM 581 N N . SER A 1 86 ? 2.309 10.440 3.523 1.00 93.31 86 SER A N 1
ATOM 582 C CA . SER A 1 86 ? 3.219 10.875 2.458 1.00 93.31 86 SER A CA 1
ATOM 583 C C . SER A 1 86 ? 2.492 10.967 1.119 1.00 93.31 86 SER A C 1
ATOM 585 O O . SER A 1 86 ? 2.638 11.963 0.417 1.00 93.31 86 SER A O 1
ATOM 587 N N . MET A 1 87 ? 1.647 9.984 0.798 1.00 94.50 87 MET A N 1
ATOM 588 C CA . MET A 1 87 ? 0.820 10.004 -0.412 1.00 94.50 87 MET A CA 1
ATOM 589 C C . MET A 1 87 ? -0.171 11.177 -0.418 1.00 94.50 87 MET A C 1
ATOM 591 O O . MET A 1 87 ? -0.302 11.841 -1.438 1.00 94.50 87 MET A O 1
ATOM 595 N N . ARG A 1 88 ? -0.796 11.510 0.721 1.00 93.50 88 ARG A N 1
ATOM 596 C CA . ARG A 1 88 ? -1.663 12.700 0.862 1.00 93.50 88 ARG A CA 1
ATOM 597 C C . ARG A 1 88 ? -0.899 14.017 0.745 1.00 93.50 88 ARG A C 1
ATOM 599 O O . ARG A 1 88 ? -1.447 15.002 0.269 1.00 93.50 88 ARG A O 1
ATOM 606 N N . THR A 1 89 ? 0.352 14.044 1.198 1.00 94.56 89 THR A N 1
ATOM 607 C CA . THR A 1 89 ? 1.211 15.233 1.079 1.00 94.56 89 THR A CA 1
ATOM 608 C C . THR A 1 89 ? 1.653 15.451 -0.368 1.00 94.56 89 THR A C 1
ATOM 610 O O . THR A 1 89 ? 1.794 16.588 -0.811 1.00 94.56 89 THR A O 1
ATOM 613 N N . TYR A 1 90 ? 1.846 14.364 -1.117 1.00 89.62 90 TYR A N 1
ATOM 614 C CA . TYR A 1 90 ? 2.361 14.389 -2.479 1.00 89.62 90 TYR A CA 1
ATOM 615 C C . TYR A 1 90 ? 1.458 13.580 -3.430 1.00 89.62 90 TYR A C 1
ATOM 617 O O . TYR A 1 90 ? 1.843 12.511 -3.885 1.00 89.62 90 TYR A O 1
ATOM 625 N N . THR A 1 91 ? 0.259 14.081 -3.741 1.00 74.81 91 THR A N 1
ATOM 626 C CA . THR A 1 91 ? -0.841 13.308 -4.368 1.00 74.81 91 THR A CA 1
ATOM 627 C C . THR A 1 91 ? -0.658 12.931 -5.845 1.00 74.81 91 THR A C 1
ATOM 629 O O . THR A 1 91 ? -1.121 11.876 -6.271 1.00 74.81 91 THR A O 1
ATOM 632 N N . LEU A 1 92 ? 0.029 13.759 -6.641 1.00 83.56 92 LEU A N 1
ATOM 633 C CA . LEU A 1 92 ? 0.218 13.533 -8.084 1.00 83.56 92 LEU A CA 1
ATOM 634 C C . LEU A 1 92 ? 1.285 12.445 -8.357 1.00 83.56 92 LEU A C 1
ATOM 636 O O . LEU A 1 92 ? 1.401 11.450 -7.644 1.00 83.56 92 LEU A O 1
ATOM 640 N N . THR A 1 93 ? 2.103 12.605 -9.400 1.00 85.88 93 THR A N 1
ATOM 641 C CA . THR A 1 93 ? 3.158 11.647 -9.775 1.00 85.88 93 THR A CA 1
ATOM 642 C C . THR A 1 93 ? 4.006 11.126 -8.598 1.00 85.88 93 THR A C 1
ATOM 644 O O . THR A 1 93 ? 4.238 9.917 -8.551 1.00 85.88 93 THR A O 1
ATOM 647 N N . PRO A 1 94 ? 4.434 11.945 -7.612 1.00 90.69 94 PRO A N 1
ATOM 648 C CA . PRO A 1 94 ? 5.247 11.441 -6.500 1.00 90.69 94 PRO A CA 1
ATOM 649 C C . PRO A 1 94 ? 4.518 10.430 -5.595 1.00 90.69 94 PRO A C 1
ATOM 651 O O . PRO A 1 94 ? 5.131 9.482 -5.099 1.00 90.69 94 PRO A O 1
ATOM 654 N N . GLY A 1 95 ? 3.208 10.584 -5.403 1.00 91.06 95 GLY A N 1
ATOM 655 C CA . GLY A 1 95 ? 2.395 9.665 -4.609 1.00 91.06 95 GLY A CA 1
ATOM 656 C C . GLY A 1 95 ? 2.254 8.316 -5.299 1.00 91.06 95 GLY A C 1
ATOM 657 O O . GLY A 1 95 ? 2.408 7.272 -4.667 1.00 91.06 95 GLY A O 1
ATOM 658 N N . LYS A 1 96 ? 2.098 8.322 -6.627 1.00 93.19 96 LYS A N 1
ATOM 659 C CA . LYS A 1 96 ? 2.127 7.094 -7.435 1.00 93.19 96 LYS A CA 1
ATOM 660 C C . LYS A 1 96 ? 3.494 6.416 -7.377 1.00 93.19 96 LYS A C 1
ATOM 662 O O . LYS A 1 96 ? 3.554 5.203 -7.214 1.00 93.19 96 LYS A O 1
ATOM 667 N N . ILE A 1 97 ? 4.601 7.160 -7.432 1.00 94.31 97 ILE A N 1
ATOM 668 C CA . ILE A 1 97 ? 5.949 6.585 -7.242 1.00 94.31 97 ILE A CA 1
ATOM 669 C C . ILE A 1 97 ? 6.062 5.913 -5.866 1.00 94.31 97 ILE A C 1
ATOM 671 O O . ILE A 1 97 ? 6.594 4.809 -5.760 1.00 94.31 97 ILE A O 1
ATOM 675 N N . THR A 1 98 ? 5.503 6.537 -4.828 1.00 95.06 98 THR A N 1
ATOM 676 C CA . THR A 1 98 ? 5.464 5.957 -3.478 1.00 95.06 98 THR A CA 1
ATOM 677 C C . THR A 1 98 ? 4.682 4.642 -3.455 1.00 95.06 98 THR A C 1
ATOM 679 O O . THR A 1 98 ? 5.183 3.652 -2.926 1.00 95.06 98 THR A O 1
ATOM 682 N N . LEU A 1 99 ? 3.500 4.595 -4.080 1.00 96.00 99 LEU A N 1
ATOM 683 C CA . LEU A 1 99 ? 2.708 3.369 -4.221 1.00 96.00 99 LEU A CA 1
ATOM 684 C C . LEU A 1 99 ? 3.500 2.250 -4.918 1.00 96.00 99 LEU A C 1
ATOM 686 O O . LEU A 1 99 ? 3.527 1.121 -4.431 1.00 96.00 99 LEU A O 1
ATOM 690 N N . ASN A 1 100 ? 4.190 2.570 -6.016 1.00 94.94 100 ASN A N 1
ATOM 691 C CA . ASN A 1 100 ? 5.028 1.614 -6.745 1.00 94.94 100 ASN A CA 1
ATOM 692 C C . ASN A 1 100 ? 6.149 1.048 -5.870 1.00 94.94 100 ASN A C 1
ATOM 694 O O . ASN A 1 100 ? 6.348 -0.164 -5.827 1.00 94.94 100 ASN A O 1
ATOM 698 N N . GLY A 1 101 ? 6.835 1.911 -5.118 1.00 95.31 101 GLY A N 1
ATOM 699 C CA . GLY A 1 101 ? 7.880 1.493 -4.186 1.00 95.31 101 GLY A CA 1
ATOM 700 C C . GLY A 1 101 ? 7.360 0.566 -3.086 1.00 95.31 101 GLY A C 1
ATOM 701 O O . GLY A 1 101 ? 8.001 -0.444 -2.788 1.00 95.31 101 GLY A O 1
ATOM 702 N N . VAL A 1 102 ? 6.186 0.864 -2.518 1.00 97.25 102 VAL A N 1
ATOM 703 C CA . VAL A 1 102 ? 5.541 0.014 -1.502 1.00 97.25 102 VAL A CA 1
ATOM 704 C C . VAL A 1 102 ? 5.232 -1.368 -2.064 1.00 97.25 102 VAL A C 1
ATOM 706 O O . VAL A 1 102 ? 5.627 -2.369 -1.469 1.00 97.25 102 VAL A O 1
ATOM 709 N N . VAL A 1 103 ? 4.574 -1.435 -3.222 1.00 97.06 103 VAL A N 1
ATOM 710 C CA . VAL A 1 103 ? 4.165 -2.707 -3.833 1.00 97.06 103 VAL A CA 1
ATOM 711 C C . VAL A 1 103 ? 5.373 -3.533 -4.267 1.00 97.06 103 VAL A C 1
ATOM 713 O O . VAL A 1 103 ? 5.423 -4.725 -3.967 1.00 97.06 103 VAL A O 1
ATOM 716 N N . ALA A 1 104 ? 6.376 -2.919 -4.896 1.00 95.38 104 ALA A N 1
ATOM 717 C CA . ALA A 1 104 ? 7.598 -3.612 -5.302 1.00 95.38 104 ALA A CA 1
ATOM 718 C C . ALA A 1 104 ? 8.383 -4.151 -4.093 1.00 95.38 104 ALA A C 1
ATOM 720 O O . ALA A 1 104 ? 8.846 -5.294 -4.103 1.00 95.38 104 ALA A O 1
ATOM 721 N N . THR A 1 105 ? 8.492 -3.357 -3.022 1.00 96.31 105 THR A N 1
ATOM 722 C CA . THR A 1 105 ? 9.163 -3.770 -1.780 1.00 96.31 105 THR A CA 1
ATOM 723 C C . THR A 1 105 ? 8.416 -4.916 -1.112 1.00 96.31 105 THR A C 1
ATOM 725 O O . THR A 1 105 ? 9.030 -5.923 -0.763 1.00 96.31 105 THR A O 1
ATOM 728 N N . TRP A 1 106 ? 7.094 -4.798 -0.978 1.00 97.19 106 TRP A N 1
ATOM 729 C CA . TRP A 1 106 ? 6.248 -5.853 -0.433 1.00 97.19 106 TRP A CA 1
ATOM 730 C C . TRP A 1 106 ? 6.391 -7.150 -1.232 1.00 97.19 106 TRP A C 1
ATOM 732 O O . TRP A 1 106 ? 6.629 -8.206 -0.645 1.00 97.19 106 TRP A O 1
ATOM 742 N N . ALA A 1 107 ? 6.312 -7.077 -2.561 1.00 95.81 107 ALA A N 1
ATOM 743 C CA . ALA A 1 107 ? 6.436 -8.248 -3.414 1.00 95.81 107 ALA A CA 1
ATOM 744 C C . ALA A 1 107 ? 7.805 -8.923 -3.238 1.00 95.81 107 ALA A C 1
ATOM 746 O O . ALA A 1 107 ? 7.879 -10.123 -2.974 1.00 95.81 107 ALA A O 1
ATOM 747 N N . THR A 1 108 ? 8.880 -8.130 -3.266 1.00 96.00 108 THR A N 1
ATOM 748 C CA . THR A 1 108 ? 10.258 -8.611 -3.090 1.00 96.00 108 THR A CA 1
ATOM 749 C C . THR A 1 108 ? 10.464 -9.278 -1.729 1.00 96.00 108 THR A C 1
ATOM 751 O O . THR A 1 108 ? 11.021 -10.370 -1.652 1.00 96.00 108 THR A O 1
ATOM 754 N N . GLN A 1 109 ? 9.992 -8.657 -0.645 1.00 96.75 109 GLN A N 1
ATOM 755 C CA . GLN A 1 109 ? 10.171 -9.172 0.718 1.00 96.75 109 GLN A CA 1
ATOM 756 C C . GLN A 1 109 ? 9.406 -10.471 0.983 1.00 96.75 109 GLN A C 1
ATOM 758 O O . GLN A 1 109 ? 9.789 -11.231 1.869 1.00 96.75 109 GLN A O 1
ATOM 763 N N . ASN A 1 110 ? 8.339 -10.730 0.227 1.00 95.94 110 ASN A N 1
ATOM 764 C CA . ASN A 1 110 ? 7.471 -11.889 0.424 1.00 95.94 110 ASN A CA 1
ATOM 765 C C . ASN A 1 110 ? 7.620 -12.945 -0.683 1.00 95.94 110 ASN A C 1
ATOM 767 O O . ASN A 1 110 ? 6.815 -13.872 -0.754 1.00 95.94 110 ASN A O 1
ATOM 771 N N . GLY A 1 111 ? 8.640 -12.824 -1.542 1.00 93.88 111 GLY A N 1
ATOM 772 C CA . GLY A 1 111 ? 8.923 -13.794 -2.604 1.00 93.88 111 GLY A CA 1
ATOM 773 C C . GLY A 1 111 ? 7.876 -13.826 -3.721 1.00 93.88 111 GLY A C 1
ATOM 774 O O . GLY A 1 111 ? 7.751 -14.833 -4.416 1.00 93.88 111 GLY A O 1
ATOM 775 N N . ILE A 1 112 ? 7.114 -12.746 -3.898 1.00 93.38 112 ILE A N 1
ATOM 776 C CA . ILE A 1 112 ? 6.145 -12.610 -4.986 1.00 93.38 112 ILE A CA 1
ATOM 777 C C . ILE A 1 112 ? 6.905 -12.233 -6.257 1.00 93.38 112 ILE A C 1
ATOM 779 O O . ILE A 1 112 ? 7.746 -11.333 -6.255 1.00 93.38 112 ILE A O 1
ATOM 783 N N . ASN A 1 113 ? 6.601 -12.918 -7.359 1.00 91.50 113 ASN A N 1
ATOM 784 C CA . ASN A 1 113 ? 7.218 -12.633 -8.646 1.00 91.50 113 ASN A CA 1
ATOM 785 C C . ASN A 1 113 ? 6.762 -11.255 -9.157 1.00 91.50 113 ASN A C 1
ATOM 787 O O . ASN A 1 113 ? 5.621 -11.088 -9.581 1.00 91.50 113 ASN A O 1
ATOM 791 N N . VAL A 1 114 ? 7.671 -10.279 -9.124 1.00 89.44 114 VAL A N 1
ATOM 792 C CA . VAL A 1 114 ? 7.402 -8.893 -9.538 1.00 89.44 114 VAL A CA 1
ATOM 793 C C . VAL A 1 114 ? 7.047 -8.770 -11.021 1.00 89.44 114 VAL A C 1
ATOM 795 O O . VAL A 1 114 ? 6.168 -7.991 -11.356 1.00 89.44 114 VAL A O 1
ATOM 798 N N . VAL A 1 115 ? 7.629 -9.601 -11.895 1.00 90.00 115 VAL A N 1
ATOM 799 C CA . VAL A 1 115 ? 7.341 -9.594 -13.343 1.00 90.00 115 VAL A CA 1
ATOM 800 C C . VAL A 1 115 ? 5.923 -10.098 -13.620 1.00 90.00 115 VAL A C 1
ATOM 802 O O . VAL A 1 115 ? 5.180 -9.530 -14.424 1.00 90.00 115 VAL A O 1
ATOM 805 N N . ASP A 1 116 ? 5.519 -11.157 -12.918 1.00 90.62 116 ASP A N 1
ATOM 806 C CA . ASP A 1 116 ? 4.149 -11.670 -12.972 1.00 90.62 116 ASP A CA 1
ATOM 807 C C . ASP A 1 116 ? 3.162 -10.649 -12.376 1.00 90.62 116 ASP A C 1
ATOM 809 O O . ASP A 1 116 ? 2.085 -10.400 -12.920 1.00 90.62 116 ASP A O 1
ATOM 813 N N . LEU A 1 117 ? 3.532 -9.992 -11.273 1.00 90.50 117 LEU A N 1
ATOM 814 C CA . LEU A 1 117 ? 2.720 -8.945 -10.651 1.00 90.50 117 LEU A CA 1
ATOM 815 C C . LEU A 1 117 ? 2.560 -7.713 -11.552 1.00 90.50 117 LEU A C 1
ATOM 817 O O . LEU A 1 117 ? 1.477 -7.140 -11.592 1.00 90.50 117 LEU A O 1
ATOM 821 N N . ALA A 1 118 ? 3.590 -7.342 -12.308 1.00 89.75 118 ALA A N 1
ATOM 822 C CA . ALA A 1 118 ? 3.553 -6.244 -13.268 1.00 89.75 118 ALA A CA 1
ATOM 823 C C . ALA A 1 118 ? 2.564 -6.471 -14.406 1.00 89.75 118 ALA A C 1
ATOM 825 O O . ALA A 1 118 ? 1.859 -5.551 -14.828 1.00 89.75 118 ALA A O 1
ATOM 826 N N . THR A 1 119 ? 2.487 -7.717 -14.866 1.00 90.94 119 THR A N 1
ATOM 827 C CA . THR A 1 119 ? 1.537 -8.143 -15.897 1.00 90.94 119 THR A CA 1
ATOM 828 C C . THR A 1 119 ? 0.105 -8.178 -15.353 1.00 90.94 119 THR A C 1
ATOM 830 O O . THR A 1 119 ? -0.840 -7.906 -16.089 1.00 90.94 119 THR A O 1
ATOM 833 N N . HIS A 1 120 ? -0.045 -8.446 -14.052 1.00 92.62 120 HIS A N 1
ATOM 834 C CA . HIS A 1 120 ? -1.321 -8.662 -13.365 1.00 92.62 120 HIS A CA 1
ATOM 835 C C . HIS A 1 120 ? -1.497 -7.736 -12.155 1.00 92.62 120 HIS A C 1
ATOM 837 O O . HIS A 1 120 ? -1.726 -8.175 -11.018 1.00 92.62 120 HIS A O 1
ATOM 843 N N . LYS A 1 121 ? -1.343 -6.433 -12.396 1.00 93.31 121 LYS A N 1
ATOM 844 C CA . LYS A 1 121 ? -1.386 -5.378 -11.373 1.00 93.31 121 LYS A CA 1
ATOM 845 C C . LYS A 1 121 ? -2.735 -5.287 -10.658 1.00 93.31 121 LYS A C 1
ATOM 847 O O . LYS A 1 121 ? -2.790 -4.890 -9.495 1.00 93.31 121 LYS A O 1
ATOM 852 N N . GLU A 1 122 ? -3.814 -5.715 -11.309 1.00 95.19 122 GLU A N 1
ATOM 853 C CA . GLU A 1 122 ? -5.161 -5.826 -10.741 1.00 95.19 122 GLU A CA 1
ATOM 854 C C . GLU A 1 122 ? -5.209 -6.731 -9.506 1.00 95.19 122 GLU A C 1
ATOM 856 O O . GLU A 1 122 ? -6.062 -6.546 -8.638 1.00 95.19 122 GLU A O 1
ATOM 861 N N . ARG A 1 123 ? -4.260 -7.667 -9.364 1.00 94.81 123 ARG A N 1
ATOM 862 C CA . ARG A 1 123 ? -4.170 -8.502 -8.162 1.00 94.81 123 ARG A CA 1
ATOM 863 C C . ARG A 1 123 ? -3.891 -7.683 -6.911 1.00 94.81 123 ARG A C 1
ATOM 865 O O . ARG A 1 123 ? -4.450 -8.005 -5.871 1.00 94.81 123 ARG A O 1
ATOM 872 N N . VAL A 1 124 ? -3.092 -6.618 -6.991 1.00 96.44 124 VAL A N 1
ATOM 873 C CA . VAL A 1 124 ? -2.809 -5.741 -5.838 1.00 96.44 124 VAL A CA 1
ATOM 874 C C . VAL A 1 124 ? -4.093 -5.072 -5.350 1.00 96.44 124 VAL A C 1
ATOM 876 O O . VAL A 1 124 ? -4.378 -5.033 -4.150 1.00 96.44 124 VAL A O 1
ATOM 879 N N . ASP A 1 125 ? -4.901 -4.591 -6.290 1.00 97.06 125 ASP A N 1
ATOM 880 C CA . ASP A 1 125 ? -6.190 -3.982 -5.994 1.00 97.06 125 ASP A CA 1
ATOM 881 C C . ASP A 1 125 ? -7.164 -4.996 -5.373 1.00 97.06 125 ASP A C 1
ATOM 883 O O . ASP A 1 125 ? -7.741 -4.736 -4.321 1.00 97.06 125 ASP A O 1
ATOM 887 N N . ALA A 1 126 ? -7.263 -6.198 -5.945 1.00 96.88 126 ALA A N 1
ATOM 888 C CA . ALA A 1 126 ? -8.122 -7.261 -5.425 1.00 96.88 126 ALA A CA 1
ATOM 889 C C . ALA A 1 126 ? -7.685 -7.768 -4.036 1.00 96.88 126 ALA A C 1
ATOM 891 O O . ALA A 1 126 ? -8.528 -7.991 -3.166 1.00 96.88 126 ALA A O 1
ATOM 892 N N . ILE A 1 127 ? -6.376 -7.921 -3.803 1.00 96.69 127 ILE A N 1
ATOM 893 C CA . ILE A 1 127 ? -5.808 -8.315 -2.504 1.00 96.69 127 ILE A CA 1
ATOM 894 C C . ILE A 1 127 ? -6.171 -7.282 -1.440 1.00 96.69 127 ILE A C 1
ATOM 896 O O . ILE A 1 127 ? -6.679 -7.644 -0.382 1.00 96.69 127 ILE A O 1
ATOM 900 N N . THR A 1 128 ? -5.944 -5.997 -1.714 1.00 97.62 128 THR A N 1
ATOM 901 C CA . THR A 1 128 ? -6.236 -4.926 -0.750 1.00 97.62 128 THR A CA 1
ATOM 902 C C . THR A 1 128 ? -7.734 -4.714 -0.559 1.00 97.62 128 THR A C 1
ATOM 904 O O . THR A 1 128 ? -8.164 -4.465 0.561 1.00 97.62 128 THR A O 1
ATOM 907 N N . GLN A 1 129 ? -8.555 -4.892 -1.596 1.00 97.75 129 GLN A N 1
ATOM 908 C CA . GLN A 1 129 ? -10.013 -4.853 -1.477 1.00 97.75 129 GLN A CA 1
ATOM 909 C C . GLN A 1 129 ? -10.537 -5.968 -0.563 1.00 97.75 129 GLN A C 1
ATOM 911 O O . GLN A 1 129 ? -11.460 -5.733 0.214 1.00 97.75 129 GLN A O 1
ATOM 916 N N . ALA A 1 130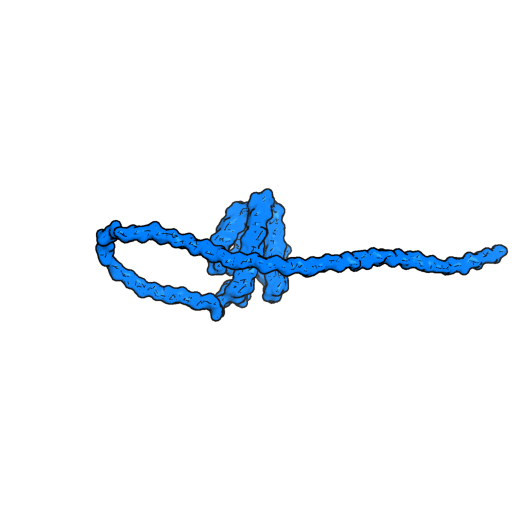 ? -9.958 -7.167 -0.651 1.00 96.12 130 ALA A N 1
ATOM 917 C CA . ALA A 1 130 ? -10.343 -8.305 0.177 1.00 96.12 130 ALA A CA 1
ATOM 918 C C . ALA A 1 130 ? -9.792 -8.215 1.611 1.00 96.12 130 ALA A C 1
ATOM 920 O O . ALA A 1 130 ? -10.488 -8.583 2.553 1.00 96.12 130 ALA A O 1
ATOM 921 N N . GLN A 1 131 ? -8.557 -7.733 1.780 1.00 97.44 131 GLN A N 1
ATOM 922 C CA . GLN A 1 131 ? -7.855 -7.737 3.067 1.00 97.44 131 GLN A CA 1
ATOM 923 C C . GLN A 1 131 ? -8.070 -6.451 3.882 1.00 97.44 131 GLN A C 1
ATOM 925 O O . GLN A 1 131 ? -8.251 -6.515 5.095 1.00 97.44 131 GLN A O 1
ATOM 930 N N . CYS A 1 132 ? -8.033 -5.282 3.241 1.00 98.19 132 CYS A N 1
ATOM 931 C CA . CYS A 1 132 ? -8.069 -3.969 3.893 1.00 98.19 132 CYS A CA 1
ATOM 932 C C . CYS A 1 132 ? -8.785 -2.902 3.031 1.00 98.19 132 CYS A C 1
ATOM 934 O O . CYS A 1 132 ? -8.160 -1.928 2.590 1.00 98.19 132 CYS A O 1
ATOM 936 N N . PRO A 1 133 ? -10.109 -3.036 2.804 1.00 98.25 133 PRO A N 1
ATOM 937 C CA . PRO A 1 133 ? -10.847 -2.165 1.883 1.00 98.25 133 PRO A CA 1
ATOM 938 C C . PRO A 1 133 ? -10.778 -0.668 2.241 1.00 98.25 133 PRO A C 1
ATOM 940 O O . PRO A 1 133 ? -10.821 0.196 1.362 1.00 98.25 133 PRO A O 1
ATOM 943 N N . GLN A 1 134 ? -10.624 -0.349 3.523 1.00 98.31 134 GLN A N 1
ATOM 944 C CA . GLN A 1 134 ? -10.539 1.011 4.045 1.00 98.31 134 GLN A CA 1
ATOM 945 C C . GLN A 1 134 ? -9.192 1.639 3.678 1.00 98.31 134 GLN A C 1
ATOM 947 O O . GLN A 1 134 ? -9.170 2.730 3.118 1.00 98.31 134 GLN A O 1
ATOM 952 N N . VAL A 1 135 ? -8.084 0.914 3.881 1.00 98.38 135 VAL A N 1
ATOM 953 C CA . VAL A 1 135 ? -6.741 1.360 3.471 1.00 98.38 135 VAL A CA 1
ATOM 954 C C . VAL A 1 135 ? -6.685 1.541 1.957 1.00 98.38 135 VAL A C 1
ATOM 956 O O . VAL A 1 135 ? -6.209 2.569 1.480 1.00 98.38 135 VAL A O 1
ATOM 959 N N . ARG A 1 136 ? -7.244 0.595 1.188 1.00 98.31 136 ARG A N 1
ATOM 960 C CA . ARG A 1 136 ? -7.379 0.733 -0.269 1.00 98.31 136 ARG A CA 1
ATOM 961 C C . ARG A 1 136 ? -8.100 2.029 -0.639 1.00 98.31 136 ARG A C 1
ATOM 963 O O . ARG A 1 136 ? -7.588 2.791 -1.452 1.00 98.31 136 ARG A O 1
ATOM 970 N N . THR A 1 137 ? -9.258 2.284 -0.029 1.00 98.62 137 THR A N 1
ATOM 971 C CA . THR A 1 137 ? -10.073 3.483 -0.285 1.00 98.62 137 THR A CA 1
ATOM 972 C C . THR A 1 137 ? -9.324 4.769 0.050 1.00 98.62 137 THR A C 1
ATOM 974 O O . THR A 1 137 ? -9.411 5.754 -0.681 1.00 98.62 137 THR A O 1
ATOM 977 N N . ASP A 1 138 ? 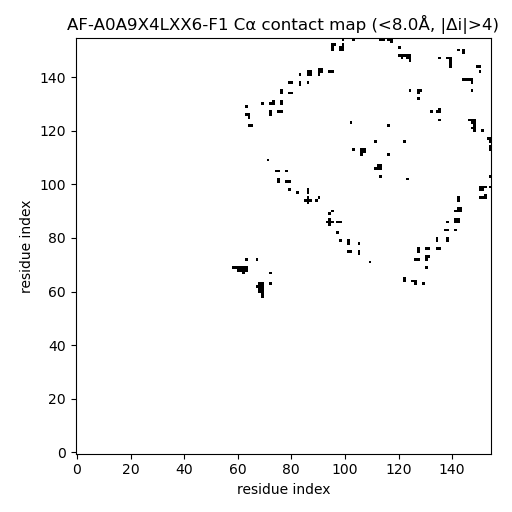-8.585 4.785 1.152 1.00 98.06 138 ASP A N 1
ATOM 978 C CA . ASP A 1 138 ? -7.835 5.964 1.565 1.00 98.06 138 ASP A CA 1
ATOM 979 C C . ASP A 1 138 ? -6.651 6.244 0.637 1.00 98.06 138 ASP A C 1
ATOM 981 O O . ASP A 1 138 ? -6.382 7.408 0.336 1.00 98.06 138 ASP A O 1
ATOM 985 N N . VAL A 1 139 ? -5.983 5.203 0.134 1.00 97.56 139 VAL A N 1
ATOM 986 C CA . VAL A 1 139 ? -4.909 5.335 -0.860 1.00 97.56 139 VAL A CA 1
ATOM 987 C C . VAL A 1 139 ? -5.459 5.796 -2.208 1.00 97.56 139 VAL A C 1
ATOM 989 O O . VAL A 1 139 ? -4.912 6.731 -2.791 1.00 97.56 139 VAL A O 1
ATOM 992 N N . THR A 1 140 ? -6.549 5.204 -2.706 1.00 97.50 140 THR A N 1
ATOM 993 C CA . THR A 1 140 ? -7.136 5.613 -3.994 1.00 97.50 140 THR A CA 1
ATOM 994 C C . THR A 1 140 ? -7.631 7.055 -3.957 1.00 97.50 140 THR A C 1
ATOM 996 O O . THR A 1 140 ? -7.402 7.803 -4.907 1.00 97.50 140 THR A O 1
ATOM 999 N N . LYS A 1 141 ? -8.210 7.491 -2.831 1.00 96.56 141 LYS A N 1
ATOM 1000 C CA . LYS A 1 141 ? -8.559 8.899 -2.595 1.00 96.56 141 LYS A CA 1
ATOM 1001 C C . LYS A 1 141 ? -7.332 9.800 -2.514 1.00 96.56 141 LYS A C 1
ATOM 1003 O O . LYS A 1 141 ? -7.332 10.856 -3.133 1.00 96.56 141 LYS A O 1
ATOM 1008 N N . ALA A 1 142 ? -6.302 9.405 -1.766 1.00 95.69 142 ALA A N 1
ATOM 1009 C CA . ALA A 1 142 ? -5.086 10.205 -1.618 1.00 95.69 142 ALA A CA 1
ATOM 1010 C C . ALA A 1 142 ? -4.365 10.421 -2.955 1.00 95.69 142 ALA A C 1
ATOM 1012 O O . ALA A 1 142 ? -3.765 11.468 -3.159 1.00 95.69 142 ALA A O 1
ATOM 1013 N N . LEU A 1 143 ? -4.422 9.442 -3.855 1.00 95.25 143 LEU A N 1
ATOM 1014 C CA . LEU A 1 143 ? -3.741 9.485 -5.150 1.00 95.25 143 LEU A CA 1
ATOM 1015 C C . LEU A 1 143 ? -4.646 9.911 -6.314 1.00 95.25 143 LEU A C 1
ATOM 1017 O O . LEU A 1 143 ? -4.176 9.953 -7.452 1.00 95.25 143 LEU A O 1
ATOM 1021 N N . GLU A 1 144 ? -5.928 10.178 -6.046 1.00 94.50 144 GLU A N 1
ATOM 1022 C CA . GLU A 1 144 ? -6.952 10.507 -7.047 1.00 94.50 144 GLU A CA 1
ATOM 1023 C C . GLU A 1 144 ? -6.987 9.497 -8.213 1.00 94.50 144 GLU A C 1
ATOM 1025 O O . GLU A 1 144 ? -7.019 9.855 -9.393 1.00 94.50 144 GLU A O 1
ATOM 1030 N N . ILE A 1 145 ? -6.948 8.202 -7.881 1.00 94.81 145 ILE A N 1
ATOM 1031 C CA . ILE A 1 145 ? -6.987 7.087 -8.842 1.00 94.81 145 ILE A CA 1
ATOM 1032 C C . ILE A 1 145 ? -8.244 6.230 -8.648 1.00 94.81 145 ILE A C 1
ATOM 1034 O O . ILE A 1 145 ? -8.720 6.092 -7.522 1.00 94.81 145 ILE A O 1
ATOM 1038 N N . PRO A 1 146 ? -8.782 5.620 -9.720 1.00 95.81 146 PRO A N 1
ATOM 1039 C CA . PRO A 1 146 ? -9.989 4.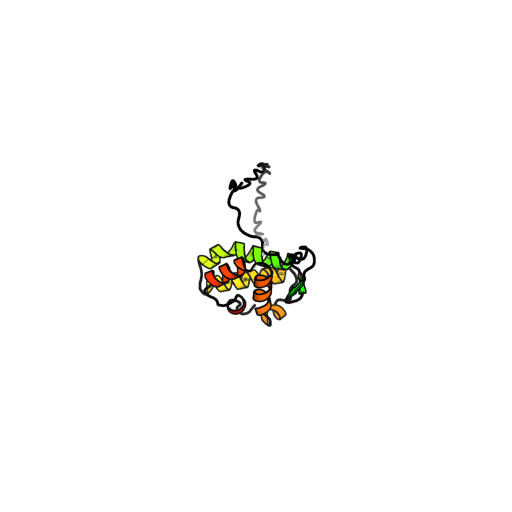792 -9.626 1.00 95.81 146 PRO A CA 1
ATOM 1040 C C . PRO A 1 146 ? -9.763 3.470 -8.871 1.00 95.81 146 PRO A C 1
ATOM 1042 O O . PRO A 1 146 ? -10.673 2.954 -8.223 1.00 95.81 146 PRO A O 1
ATOM 1045 N N . ASP A 1 147 ? -8.547 2.936 -8.939 1.00 96.12 147 ASP A N 1
ATOM 1046 C CA . ASP A 1 147 ? -8.120 1.673 -8.343 1.00 96.12 147 ASP A CA 1
ATOM 1047 C C . ASP A 1 147 ? -6.588 1.685 -8.187 1.00 96.12 147 ASP A C 1
ATOM 1049 O O . ASP A 1 147 ? -5.900 2.492 -8.825 1.00 96.12 147 ASP A O 1
ATOM 1053 N N . LEU A 1 148 ? -6.032 0.814 -7.342 1.00 96.12 148 LEU A N 1
ATOM 1054 C CA . LEU A 1 148 ? -4.584 0.785 -7.101 1.00 96.12 148 LEU A CA 1
ATOM 1055 C C . LEU A 1 148 ? -3.790 0.387 -8.347 1.00 96.12 148 LEU A C 1
ATOM 1057 O O . LEU A 1 148 ? -2.696 0.908 -8.562 1.00 96.12 148 LEU A O 1
ATOM 1061 N N . ALA A 1 149 ? -4.336 -0.488 -9.192 1.00 95.50 149 ALA A N 1
ATOM 1062 C CA . ALA A 1 149 ? -3.692 -0.929 -10.425 1.00 95.50 149 ALA A CA 1
ATOM 1063 C C . ALA A 1 149 ? -3.474 0.224 -11.418 1.00 95.50 149 ALA A C 1
ATOM 1065 O O . ALA A 1 149 ? -2.444 0.267 -12.093 1.00 95.50 149 ALA A O 1
ATOM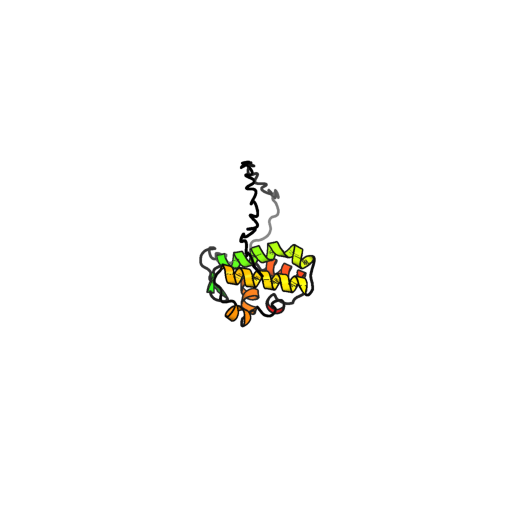 1066 N N . SER A 1 150 ? -4.376 1.202 -11.464 1.00 94.19 150 SER A N 1
ATOM 1067 C CA . SER A 1 150 ? -4.232 2.432 -12.252 1.00 94.19 150 SER A CA 1
ATOM 1068 C C . SER A 1 150 ? -3.097 3.349 -11.763 1.00 94.19 150 SER A C 1
ATOM 1070 O O . SER A 1 150 ? -2.624 4.209 -12.509 1.00 94.19 150 SER A O 1
ATOM 1072 N N . GLY A 1 151 ? -2.642 3.183 -10.517 1.00 92.25 151 GLY A N 1
ATOM 1073 C CA . GLY A 1 151 ? -1.507 3.909 -9.937 1.00 92.25 151 GLY A CA 1
ATOM 1074 C C . GLY A 1 151 ? -0.153 3.203 -10.081 1.00 92.25 151 GLY A C 1
ATOM 1075 O O . GLY A 1 151 ? 0.882 3.830 -9.839 1.00 92.25 151 GLY A O 1
ATOM 1076 N N . LEU A 1 152 ? -0.139 1.926 -10.478 1.00 92.88 152 LEU A N 1
ATOM 1077 C CA . LEU A 1 152 ? 1.081 1.135 -10.637 1.00 92.88 152 LEU A CA 1
ATOM 1078 C C . LEU A 1 152 ? 1.701 1.357 -12.026 1.00 92.88 152 LEU A C 1
ATOM 1080 O O . LEU A 1 152 ? 1.077 1.121 -13.061 1.00 92.88 152 LEU A O 1
ATOM 1084 N N . LEU A 1 153 ? 2.942 1.838 -12.034 1.00 84.62 153 LEU A N 1
ATOM 1085 C CA . LEU A 1 153 ? 3.730 2.256 -13.184 1.00 84.62 153 LEU A CA 1
ATOM 1086 C C . LEU A 1 153 ? 4.973 1.366 -13.289 1.00 84.62 153 LEU A C 1
ATOM 1088 O O . LEU A 1 153 ? 5.863 1.475 -12.452 1.00 84.62 153 LEU A O 1
ATOM 1092 N N . GLY A 1 154 ? 5.056 0.545 -14.340 1.00 70.25 154 GLY A N 1
ATOM 1093 C CA . GLY A 1 154 ? 6.300 -0.131 -14.742 1.00 70.25 154 GLY A CA 1
ATOM 1094 C C . GLY A 1 154 ? 7.015 -0.918 -13.637 1.00 70.25 154 GLY A C 1
ATOM 1095 O O . GLY A 1 154 ? 8.241 -0.846 -13.565 1.00 70.25 154 GLY A O 1
ATOM 1096 N N . ILE A 1 155 ? 6.251 -1.591 -12.768 1.00 65.12 155 ILE A N 1
ATOM 1097 C CA . ILE A 1 155 ? 6.784 -2.515 -11.751 1.00 65.12 155 ILE A CA 1
ATOM 1098 C C . ILE A 1 155 ? 7.344 -3.796 -12.372 1.00 65.12 155 ILE A C 1
ATOM 1100 O O . ILE A 1 155 ? 7.048 -4.048 -13.561 1.00 65.12 155 ILE A O 1
#

Mean predicted aligned error: 17.42 Å